Protein AF-A0AAD5LPP5-F1 (afdb_monomer_lite)

Foldseek 3Di:
DADQDPCNVVADPPQADPRRPDHHPDDADFFKKFQQVLCVVVVHDDQQAPLCCLPQSQAQQEEEEDLVQDVQLVVRVVLVCVVPNCVSVVSNVRRNYHYDHDQCVRQVCCVVSSHGMYHSHGHDDPDPRMDDQDDCPGRHCSVVVD

Organism: Pythium insidiosum (NCBI:txid114742)

pLDDT: mean 91.04, std 12.38, range [48.5, 98.81]

Sequence (146 aa):
MAYKPAGANQVYEGFSDPDGTWTSHAVFTFSYFYDEAQLAAKGVPVPKTAEDLADPKYRDLIASAYPHDDDATLYVYAKYIEAYGWDWVRRMAEQKIEFRRGSQTPDEAVTARRKAIGLAGSAPFNVSTVREAVGKNATSDYLARL

Radius of gyration: 17.2 Å; chains: 1; bounding box: 39×31×48 Å

Secondary structure (DSSP, 8-state):
-----TTGGGSPTTSB-TTSS-B-------EEEEEHHHHHHTTPPPPSSTGGGGSGGGTT-EEEE-TTT-HHHHHHHHHHHHHH-HHHHHHHHTT--EEESSTTHHHHHHHTTS-SEEEEEPPPTT-TTEEE--STTTT-TTGGG-

Structure (mmCIF, N/CA/C/O backbone):
data_AF-A0AAD5LPP5-F1
#
_entry.id   AF-A0AAD5LPP5-F1
#
loop_
_atom_site.group_PDB
_atom_site.id
_atom_site.type_symbol
_atom_site.label_atom_id
_atom_site.label_alt_id
_atom_site.label_comp_id
_atom_site.label_asym_id
_atom_site.label_entity_id
_atom_site.label_seq_id
_atom_site.pdbx_PDB_ins_code
_atom_site.Cartn_x
_atom_site.Cartn_y
_atom_site.Cartn_z
_atom_site.occupancy
_atom_site.B_iso_or_equiv
_atom_site.auth_seq_id
_atom_site.auth_comp_id
_atom_site.auth_asym_id
_atom_site.auth_atom_id
_atom_site.pdbx_PDB_model_num
ATOM 1 N N . MET A 1 1 ? 15.315 -5.704 -32.318 1.00 63.34 1 MET A N 1
ATOM 2 C CA . MET A 1 1 ? 16.256 -4.621 -32.681 1.00 63.34 1 MET A CA 1
ATOM 3 C C . MET A 1 1 ? 16.420 -3.741 -31.459 1.00 63.34 1 MET A C 1
ATOM 5 O O . MET A 1 1 ? 15.405 -3.458 -30.837 1.00 63.34 1 MET A O 1
ATOM 9 N N . ALA A 1 2 ? 17.647 -3.347 -31.120 1.00 87.50 2 ALA A N 1
ATOM 10 C CA . ALA A 1 2 ? 17.903 -2.403 -30.035 1.00 87.50 2 ALA A CA 1
ATOM 11 C C . ALA A 1 2 ? 17.636 -0.962 -30.503 1.00 87.50 2 ALA A C 1
ATOM 13 O O . ALA A 1 2 ? 17.986 -0.602 -31.630 1.00 87.50 2 ALA A O 1
ATOM 14 N N . TYR A 1 3 ? 17.001 -0.151 -29.659 1.00 89.38 3 TYR A N 1
ATOM 15 C CA . TYR A 1 3 ? 16.682 1.249 -29.934 1.00 89.38 3 TYR A CA 1
ATOM 16 C C . TYR A 1 3 ? 16.780 2.074 -28.650 1.00 89.38 3 TYR A C 1
ATOM 18 O O . TYR A 1 3 ? 16.120 1.783 -27.657 1.00 89.38 3 TYR A O 1
ATOM 26 N N . LYS A 1 4 ? 17.570 3.151 -28.688 1.00 91.31 4 LYS A N 1
ATOM 27 C CA . LYS A 1 4 ? 17.664 4.116 -27.589 1.00 91.31 4 LYS A CA 1
ATOM 28 C C . LYS A 1 4 ? 16.772 5.320 -27.907 1.00 91.31 4 LYS A C 1
ATOM 30 O O . LYS A 1 4 ? 17.088 6.042 -28.856 1.00 91.31 4 LYS A O 1
ATOM 35 N N . PRO A 1 5 ? 15.670 5.547 -27.165 1.00 90.75 5 PRO A N 1
ATOM 36 C CA . PRO A 1 5 ? 14.826 6.715 -27.383 1.00 90.75 5 PRO A CA 1
ATOM 37 C C . PRO A 1 5 ? 15.570 8.011 -27.050 1.00 90.75 5 PRO A C 1
ATOM 39 O O . PRO A 1 5 ? 16.589 8.019 -26.351 1.00 90.75 5 PRO A O 1
ATOM 42 N N . ALA A 1 6 ? 15.035 9.133 -27.530 1.00 94.00 6 ALA A N 1
ATOM 43 C CA . ALA A 1 6 ? 15.510 10.445 -27.112 1.00 94.00 6 ALA A CA 1
ATOM 44 C C . ALA A 1 6 ? 15.459 10.558 -25.577 1.00 94.00 6 ALA A C 1
ATOM 46 O O . ALA A 1 6 ? 14.449 10.225 -24.961 1.00 94.00 6 ALA A O 1
ATOM 47 N N . GLY A 1 7 ? 16.560 11.002 -24.965 1.00 91.12 7 GLY A N 1
ATOM 48 C CA . GLY A 1 7 ? 16.675 11.104 -23.508 1.00 91.12 7 GLY A CA 1
ATOM 49 C C . GLY A 1 7 ? 17.029 9.801 -22.782 1.00 91.12 7 GLY A C 1
ATOM 50 O O . GLY A 1 7 ? 17.015 9.795 -21.558 1.00 91.12 7 GLY A O 1
ATOM 51 N N . ALA A 1 8 ? 17.399 8.715 -23.477 1.00 90.38 8 ALA A N 1
ATOM 52 C CA . ALA A 1 8 ? 17.801 7.454 -22.833 1.00 90.38 8 ALA A CA 1
ATOM 53 C C . ALA A 1 8 ? 18.930 7.611 -21.791 1.00 90.38 8 ALA A C 1
ATOM 55 O O . ALA A 1 8 ? 18.966 6.887 -20.806 1.00 90.38 8 ALA A O 1
ATOM 56 N N . ASN A 1 9 ? 19.825 8.588 -21.966 1.00 90.81 9 ASN A N 1
ATOM 57 C CA . ASN A 1 9 ? 20.886 8.909 -21.005 1.00 90.81 9 ASN A CA 1
ATOM 58 C C . ASN A 1 9 ? 20.398 9.635 -19.735 1.00 90.81 9 ASN A C 1
ATOM 60 O O . ASN A 1 9 ? 21.207 9.914 -18.856 1.00 90.81 9 ASN A O 1
ATOM 64 N N . GLN A 1 10 ? 19.114 9.990 -19.661 1.00 93.81 10 GLN A N 1
ATOM 65 C CA . GLN A 1 10 ? 18.476 10.618 -18.499 1.00 93.81 10 GLN A CA 1
ATOM 66 C C . GLN A 1 10 ? 17.700 9.603 -17.648 1.00 93.81 10 GLN A C 1
ATOM 68 O O . GLN A 1 10 ? 17.259 9.937 -16.550 1.00 93.81 10 GLN A O 1
ATOM 73 N N . VAL A 1 11 ? 17.514 8.375 -18.144 1.00 93.69 11 VAL A N 1
ATOM 74 C CA . VAL A 1 11 ? 16.909 7.283 -17.377 1.00 93.69 11 VAL A CA 1
ATOM 75 C C . VAL A 1 11 ? 17.884 6.863 -16.276 1.00 93.69 11 VAL A C 1
ATOM 77 O O . VAL A 1 11 ? 19.088 6.770 -16.510 1.00 93.69 11 VAL A O 1
ATOM 80 N N . TYR A 1 12 ? 17.364 6.624 -15.071 1.00 94.56 12 TYR A N 1
ATOM 81 C CA . TYR A 1 12 ? 18.169 6.195 -13.928 1.00 94.56 12 TYR A CA 1
ATOM 82 C C . TYR A 1 12 ? 18.959 4.914 -14.246 1.00 94.56 12 TYR A C 1
ATOM 84 O O . TYR A 1 12 ? 18.463 4.015 -14.934 1.00 94.56 12 TYR A O 1
ATOM 92 N N . GLU A 1 13 ? 20.187 4.826 -13.734 1.00 92.38 13 GLU A N 1
ATOM 93 C CA . GLU A 1 13 ? 21.042 3.657 -13.932 1.00 92.38 13 GLU A CA 1
ATOM 94 C C . GLU A 1 13 ? 20.357 2.387 -13.398 1.00 92.38 13 GLU A C 1
ATOM 96 O O . GLU A 1 13 ? 19.883 2.346 -12.267 1.00 92.38 13 GLU A O 1
ATOM 101 N N . GLY A 1 14 ? 20.263 1.348 -14.231 1.00 93.00 14 GLY A N 1
ATOM 102 C CA . GLY A 1 14 ? 19.538 0.112 -13.911 1.00 93.00 14 GLY A CA 1
ATOM 103 C C . GLY A 1 14 ? 18.058 0.096 -14.316 1.00 93.00 14 GLY A C 1
ATOM 104 O O . GLY A 1 14 ? 17.434 -0.958 -14.246 1.00 93.00 14 GLY A O 1
ATOM 105 N N . PHE A 1 15 ? 17.490 1.212 -14.793 1.00 95.44 15 PHE A N 1
ATOM 106 C CA . PHE A 1 15 ? 16.126 1.276 -15.357 1.00 95.44 15 PHE A CA 1
ATOM 107 C C . PHE A 1 15 ? 16.104 1.263 -16.893 1.00 95.44 15 PHE A C 1
ATOM 109 O O . PHE A 1 15 ? 15.093 1.571 -17.520 1.00 95.44 15 PHE A O 1
ATOM 116 N N . SER A 1 16 ? 17.217 0.916 -17.527 1.00 94.06 16 SER A N 1
ATOM 117 C CA . SER A 1 16 ? 17.282 0.652 -18.962 1.00 94.06 16 SER A CA 1
ATOM 118 C C . SER A 1 16 ? 18.382 -0.358 -19.255 1.00 94.06 16 SER A C 1
ATOM 120 O O . SER A 1 16 ? 19.327 -0.491 -18.475 1.00 94.06 16 SER A O 1
ATOM 122 N N . ASP A 1 17 ? 18.259 -1.064 -20.376 1.00 92.56 17 ASP A N 1
ATOM 123 C CA . ASP A 1 17 ? 19.324 -1.930 -20.868 1.00 92.56 17 ASP A CA 1
ATOM 124 C C . ASP A 1 17 ? 20.479 -1.076 -21.413 1.00 92.56 17 ASP A C 1
ATOM 126 O O . ASP A 1 17 ? 20.234 -0.206 -22.264 1.00 92.56 17 ASP A O 1
ATOM 130 N N . PRO A 1 18 ? 21.742 -1.315 -21.008 1.00 89.00 18 PRO A N 1
ATOM 131 C CA . PRO A 1 18 ? 22.890 -0.637 -21.601 1.00 89.00 18 PRO A CA 1
ATOM 132 C C . PRO A 1 18 ? 22.940 -0.723 -23.133 1.00 89.00 18 PRO A C 1
ATOM 134 O O . PRO A 1 18 ? 23.427 0.213 -23.784 1.00 89.00 18 PRO A O 1
ATOM 137 N N . ASP A 1 19 ? 22.425 -1.803 -23.728 1.00 91.94 19 ASP A N 1
ATOM 138 C CA . ASP A 1 19 ? 22.416 -1.993 -25.180 1.00 91.94 19 ASP A CA 1
ATOM 139 C C . ASP A 1 19 ? 21.202 -1.361 -25.895 1.00 91.94 19 ASP A C 1
ATOM 141 O O . ASP A 1 19 ? 21.243 -1.163 -27.111 1.00 91.94 19 ASP A O 1
ATOM 145 N N . GLY A 1 20 ? 20.178 -0.921 -25.154 1.00 91.62 20 GLY A N 1
ATOM 146 C CA . GLY A 1 20 ? 18.944 -0.345 -25.696 1.00 91.62 20 GLY A CA 1
ATOM 147 C C . GLY A 1 20 ? 17.881 -1.369 -26.111 1.00 91.62 20 GLY A C 1
ATOM 148 O O . GLY A 1 20 ? 17.019 -1.044 -26.927 1.00 91.62 20 GLY A O 1
ATOM 149 N N . THR A 1 21 ? 17.925 -2.600 -25.600 1.00 94.50 21 THR A N 1
ATOM 150 C CA . THR A 1 21 ? 16.886 -3.618 -25.834 1.00 94.50 21 THR A CA 1
ATOM 151 C C . THR A 1 21 ? 15.580 -3.297 -25.103 1.00 94.50 21 THR A C 1
ATOM 153 O O . THR A 1 21 ? 14.500 -3.562 -25.635 1.00 94.50 21 THR A O 1
ATOM 156 N N . TRP A 1 22 ? 15.652 -2.677 -23.922 1.00 93.50 22 TRP A N 1
ATOM 157 C CA . TRP A 1 22 ? 14.490 -2.195 -23.174 1.00 93.50 22 TRP A CA 1
ATOM 158 C C . TRP A 1 22 ? 14.808 -0.915 -22.392 1.00 93.50 22 TRP A C 1
ATOM 160 O O . TRP A 1 22 ? 15.961 -0.594 -22.103 1.00 93.50 22 TRP A O 1
ATOM 170 N N . THR A 1 23 ? 13.761 -0.174 -22.038 1.00 94.12 23 THR A N 1
ATOM 171 C CA . THR A 1 23 ? 13.823 0.967 -21.120 1.00 94.12 23 THR A CA 1
ATOM 172 C C . THR A 1 23 ? 12.566 0.980 -20.265 1.00 94.12 23 THR A C 1
ATOM 174 O O . THR A 1 23 ? 11.478 0.677 -20.758 1.00 94.12 23 THR A O 1
ATOM 177 N N . SER A 1 24 ? 12.693 1.351 -18.996 1.00 93.94 24 SER A N 1
ATOM 178 C CA . SER A 1 24 ? 11.540 1.637 -18.149 1.00 93.94 24 SER A CA 1
ATOM 179 C C . SER A 1 24 ? 10.822 2.881 -18.661 1.00 93.94 24 SER A C 1
ATOM 181 O O . SER A 1 24 ? 11.460 3.852 -19.071 1.00 93.94 24 SER A O 1
ATOM 183 N N . HIS A 1 25 ? 9.490 2.859 -18.620 1.00 90.81 25 HIS A N 1
ATOM 184 C CA . HIS A 1 25 ? 8.672 4.018 -18.985 1.00 90.81 25 HIS A CA 1
ATOM 185 C C . HIS A 1 25 ? 8.197 4.812 -17.758 1.00 90.81 25 HIS A C 1
ATOM 187 O O . HIS A 1 25 ? 7.910 6.001 -17.867 1.00 90.81 25 HIS A O 1
ATOM 193 N N . ALA A 1 26 ? 8.056 4.151 -16.607 1.00 92.00 26 ALA A N 1
ATOM 194 C CA . ALA A 1 26 ? 7.607 4.741 -15.353 1.00 92.00 26 ALA A CA 1
ATOM 195 C C . ALA A 1 26 ? 8.041 3.867 -14.174 1.00 92.00 26 ALA A C 1
ATOM 197 O O . ALA A 1 26 ? 8.409 2.703 -14.343 1.00 92.00 26 ALA A O 1
ATOM 198 N N . VAL A 1 27 ? 7.955 4.445 -12.979 1.00 90.25 27 VAL A N 1
ATOM 199 C CA . VAL A 1 27 ? 8.084 3.736 -11.708 1.00 90.25 27 VAL A CA 1
ATOM 200 C C . VAL A 1 27 ? 6.710 3.714 -11.057 1.00 90.25 27 VAL A C 1
ATOM 202 O O . VAL A 1 27 ? 6.061 4.753 -10.956 1.00 90.25 27 VAL A O 1
ATOM 205 N N . PHE A 1 28 ? 6.293 2.537 -10.605 1.00 87.81 28 PHE A N 1
ATOM 206 C CA . PHE A 1 28 ? 5.086 2.351 -9.811 1.00 87.81 28 PHE A CA 1
ATOM 207 C C . PHE A 1 28 ? 5.471 1.889 -8.409 1.00 87.81 28 PHE A C 1
ATOM 209 O O . PHE A 1 28 ? 6.421 1.122 -8.241 1.00 87.81 28 PHE A O 1
ATOM 216 N N . THR A 1 29 ? 4.731 2.352 -7.407 1.00 86.94 29 THR A N 1
ATOM 217 C CA . THR A 1 29 ? 4.909 1.967 -6.007 1.00 86.94 29 THR A CA 1
ATOM 218 C C . THR A 1 29 ? 3.636 1.322 -5.500 1.00 86.94 29 THR A C 1
ATOM 220 O O . THR A 1 29 ? 2.556 1.862 -5.713 1.00 86.94 29 THR A O 1
ATOM 223 N N . PHE A 1 30 ? 3.770 0.179 -4.825 1.00 91.19 30 PHE A N 1
ATOM 224 C CA . PHE A 1 30 ? 2.700 -0.421 -4.035 1.00 91.19 30 PHE A CA 1
ATOM 225 C C . PHE A 1 30 ? 3.120 -0.458 -2.569 1.00 91.19 30 PHE A C 1
ATOM 227 O O . PHE A 1 30 ? 4.239 -0.840 -2.226 1.00 91.19 30 PHE A O 1
ATOM 234 N N . SER A 1 31 ? 2.184 -0.069 -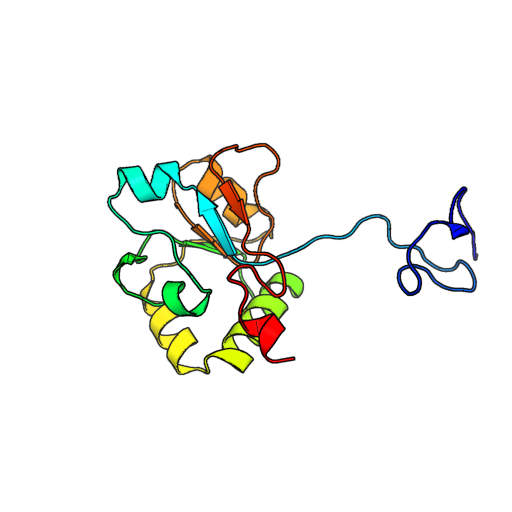1.716 1.00 91.19 31 SER A N 1
ATOM 235 C CA . SER A 1 31 ? 2.268 -0.104 -0.260 1.00 91.19 31 SER A CA 1
ATOM 236 C C . SER A 1 31 ? 0.838 -0.213 0.280 1.00 91.19 31 SER A C 1
ATOM 238 O O . SER A 1 31 ? -0.065 -0.674 -0.425 1.00 91.19 31 SER A O 1
ATOM 240 N N . TYR A 1 32 ? 0.598 0.231 1.508 1.00 94.31 32 TYR A N 1
ATOM 241 C CA . TYR A 1 32 ? -0.726 0.657 1.929 1.00 94.31 32 TYR A CA 1
ATOM 242 C C . TYR A 1 32 ? -0.884 2.178 1.809 1.00 94.31 32 TYR A C 1
ATOM 244 O O . TYR A 1 32 ? 0.074 2.952 1.883 1.00 94.31 32 TYR A O 1
ATOM 252 N N . PHE A 1 33 ? -2.127 2.605 1.649 1.00 95.56 33 PHE A N 1
ATOM 253 C CA . PHE A 1 33 ? -2.543 3.999 1.671 1.00 95.56 33 PHE A CA 1
ATOM 254 C C . PHE A 1 33 ? -3.878 4.125 2.394 1.00 95.56 33 PHE A C 1
ATOM 256 O O . PHE A 1 33 ? -4.614 3.151 2.553 1.00 95.56 33 PHE A O 1
ATOM 263 N N . TYR A 1 34 ? -4.202 5.327 2.845 1.00 96.69 34 TYR A N 1
ATOM 264 C CA . TYR A 1 34 ? -5.433 5.588 3.582 1.00 96.69 34 TYR A CA 1
ATOM 265 C C . TYR A 1 34 ? -5.962 6.990 3.304 1.00 96.69 34 TYR A C 1
ATOM 267 O O . TYR A 1 34 ? -5.195 7.899 2.992 1.00 96.69 34 TYR A O 1
ATOM 275 N N . ASP A 1 35 ? -7.274 7.166 3.450 1.00 97.69 35 ASP A N 1
ATOM 276 C CA . ASP A 1 35 ? -7.928 8.475 3.422 1.00 97.69 35 ASP A CA 1
ATOM 277 C C . ASP A 1 35 ? -8.116 9.002 4.854 1.00 97.69 35 ASP A C 1
ATOM 279 O O . ASP A 1 35 ? -8.919 8.478 5.634 1.00 97.69 35 ASP A O 1
ATOM 283 N N . GLU A 1 36 ? -7.375 10.057 5.202 1.00 96.56 36 GLU A N 1
ATOM 284 C CA . GLU A 1 36 ? -7.390 10.683 6.530 1.00 96.56 36 GLU A CA 1
ATOM 285 C C . GLU A 1 36 ? -8.786 11.160 6.937 1.00 96.56 36 GLU A C 1
ATOM 287 O O . GLU A 1 36 ? -9.188 10.998 8.091 1.00 96.56 36 GLU A O 1
ATOM 292 N N . ALA A 1 37 ? -9.556 11.712 5.996 1.00 97.25 37 ALA A N 1
ATOM 293 C CA . ALA A 1 37 ? -10.887 12.228 6.284 1.00 97.25 37 ALA A CA 1
ATOM 294 C C . ALA A 1 37 ? -11.881 11.092 6.548 1.00 97.25 37 ALA A C 1
ATOM 296 O O . ALA A 1 37 ? -12.735 11.210 7.429 1.00 97.25 37 ALA A O 1
ATOM 297 N N . GLN A 1 38 ? -11.759 9.973 5.826 1.00 97.81 38 GLN A N 1
ATOM 298 C CA . GLN A 1 38 ? -12.607 8.801 6.058 1.00 97.81 38 GLN A CA 1
ATOM 299 C C . GLN A 1 38 ? -12.307 8.127 7.397 1.00 97.81 38 GLN A C 1
ATOM 301 O O . GLN A 1 38 ? -13.242 7.737 8.099 1.00 97.81 38 GLN A O 1
ATOM 306 N N . LEU A 1 39 ? -11.029 8.011 7.771 1.00 98.00 39 LEU A N 1
ATOM 307 C CA . LEU A 1 39 ? -10.637 7.479 9.078 1.00 98.00 39 LEU A CA 1
ATOM 308 C C . LEU A 1 39 ? -11.110 8.391 10.219 1.00 98.00 39 LEU A C 1
ATOM 310 O O . LEU A 1 39 ? -11.748 7.910 11.159 1.00 98.00 39 LEU A O 1
ATOM 314 N N . ALA A 1 40 ? -10.909 9.707 10.092 1.00 97.75 40 ALA A N 1
ATOM 315 C CA . ALA A 1 40 ? -11.374 10.687 11.073 1.00 97.75 40 ALA A CA 1
ATOM 316 C C . ALA A 1 40 ? -12.901 10.653 11.252 1.00 97.75 40 ALA A C 1
ATOM 318 O O . ALA A 1 40 ? -13.386 10.620 12.383 1.00 97.75 40 ALA A O 1
ATOM 319 N N . ALA A 1 41 ? -13.668 10.577 10.158 1.00 97.56 41 ALA A N 1
ATOM 320 C CA . ALA A 1 41 ? -15.130 10.476 10.206 1.00 97.56 41 ALA A CA 1
ATOM 321 C C . ALA A 1 41 ? -15.632 9.199 10.906 1.00 97.56 41 ALA A C 1
ATOM 323 O O . ALA A 1 41 ? -16.747 9.177 11.424 1.00 97.56 41 ALA A O 1
ATOM 324 N N . LYS A 1 42 ? -14.817 8.137 10.933 1.00 96.62 42 LYS A N 1
ATOM 325 C CA . LYS A 1 42 ? -15.103 6.873 11.630 1.00 96.62 42 LYS A CA 1
ATOM 326 C C . LYS A 1 42 ? -14.548 6.835 13.060 1.00 96.62 42 LYS A C 1
ATOM 328 O O . LYS A 1 42 ? -14.769 5.847 13.753 1.00 96.62 42 LYS A O 1
ATOM 333 N N . GLY A 1 43 ? -13.828 7.870 13.503 1.00 97.31 43 GLY A N 1
ATOM 334 C CA . GLY A 1 43 ? -13.154 7.892 14.806 1.00 97.31 43 GLY A CA 1
ATOM 335 C C . GLY A 1 43 ? -12.002 6.886 14.919 1.00 97.31 43 GLY A C 1
ATOM 336 O O . GLY A 1 43 ? -11.660 6.468 16.023 1.00 97.31 43 GLY A O 1
ATOM 337 N N . VAL A 1 44 ? -11.424 6.471 13.788 1.00 97.69 44 VAL A N 1
ATOM 338 C CA . VAL A 1 44 ? -10.342 5.481 13.725 1.00 97.69 44 VAL A CA 1
ATOM 339 C C . VAL A 1 44 ? -9.010 6.216 13.550 1.00 97.69 44 VAL A C 1
ATOM 341 O O . VAL A 1 44 ? -8.914 7.088 12.685 1.00 97.69 44 VAL A O 1
ATOM 344 N N . PRO A 1 45 ? -7.975 5.916 14.356 1.00 96.38 45 PRO A N 1
ATOM 345 C CA . PRO A 1 45 ? -6.675 6.559 14.209 1.00 96.38 45 PRO A CA 1
ATOM 346 C C . PRO A 1 45 ? -5.991 6.132 12.907 1.00 96.38 45 PRO A C 1
ATOM 348 O O . PRO A 1 45 ? -6.248 5.058 12.373 1.00 96.38 45 PRO A O 1
ATOM 351 N N . VAL A 1 46 ? -5.079 6.967 12.422 1.00 94.56 46 VAL A N 1
ATOM 352 C CA . VAL A 1 46 ? -4.230 6.632 11.275 1.00 94.56 46 VAL A CA 1
ATOM 353 C C . VAL A 1 46 ? -3.271 5.483 11.640 1.00 94.56 46 VAL A C 1
ATOM 355 O O . VAL A 1 46 ? -2.627 5.565 12.694 1.00 94.56 46 VAL A O 1
ATOM 358 N N . PRO A 1 47 ? -3.138 4.437 10.796 1.00 93.25 47 PRO A N 1
ATOM 359 C CA . PRO A 1 47 ? -2.149 3.379 10.999 1.00 93.25 47 PRO A CA 1
ATOM 360 C C . PRO A 1 47 ? -0.723 3.919 10.854 1.00 93.25 47 PRO A C 1
ATOM 362 O O . PRO A 1 47 ? -0.393 4.582 9.868 1.00 93.25 47 PRO A O 1
ATOM 365 N N . LYS A 1 48 ? 0.132 3.621 11.836 1.00 89.50 48 LYS A N 1
ATOM 366 C CA . LYS A 1 48 ? 1.528 4.080 11.877 1.00 89.50 48 LYS A CA 1
ATOM 367 C C . LYS A 1 48 ? 2.477 3.140 11.149 1.00 89.50 48 LYS A C 1
ATOM 369 O O . LYS A 1 48 ? 3.575 3.558 10.803 1.00 89.50 48 LYS A O 1
ATOM 374 N N . THR A 1 49 ? 2.092 1.884 10.973 1.00 90.06 49 THR A N 1
ATOM 375 C CA . THR A 1 49 ? 2.862 0.865 10.254 1.00 90.06 49 THR A CA 1
ATOM 376 C C . THR A 1 49 ? 1.920 -0.067 9.504 1.00 90.06 49 THR A C 1
ATOM 378 O O . THR A 1 49 ? 0.715 -0.097 9.769 1.00 90.06 49 THR A O 1
ATOM 381 N N . ALA A 1 50 ? 2.461 -0.882 8.599 1.00 91.81 50 ALA A N 1
ATOM 382 C CA . ALA A 1 50 ? 1.675 -1.955 7.993 1.00 91.81 50 ALA A CA 1
ATOM 383 C C . ALA A 1 50 ? 1.320 -3.065 9.009 1.00 91.81 50 ALA A C 1
ATOM 385 O O . ALA A 1 50 ? 0.306 -3.750 8.852 1.00 91.81 50 ALA A O 1
ATOM 386 N N . GLU A 1 51 ? 2.100 -3.219 10.086 1.00 93.12 51 GLU A N 1
ATOM 387 C CA . GLU A 1 51 ? 1.782 -4.141 11.184 1.00 93.12 51 GLU A CA 1
ATOM 388 C C . GLU A 1 51 ? 0.461 -3.772 11.882 1.00 93.12 51 GLU A C 1
ATOM 390 O O . GLU A 1 51 ? -0.338 -4.662 12.202 1.00 93.12 51 GLU A O 1
ATOM 395 N N . ASP A 1 52 ? 0.199 -2.469 12.054 1.00 94.69 52 ASP A N 1
ATOM 396 C CA . ASP A 1 52 ? -1.022 -1.951 12.682 1.00 94.69 52 ASP A CA 1
ATOM 397 C C . ASP A 1 52 ? -2.290 -2.386 11.940 1.00 94.69 52 ASP A C 1
ATOM 399 O O . ASP A 1 52 ? -3.329 -2.540 12.576 1.00 94.69 52 ASP A O 1
ATOM 403 N N . LEU A 1 53 ? -2.230 -2.616 10.622 1.00 96.75 53 LEU A N 1
ATOM 404 C CA . LEU A 1 53 ? -3.397 -2.989 9.804 1.00 96.75 53 LEU A CA 1
ATOM 405 C C . LEU A 1 53 ? -4.083 -4.278 10.279 1.00 96.75 53 LEU A C 1
ATOM 407 O O . LEU A 1 53 ? -5.257 -4.500 9.990 1.00 96.75 53 LEU A O 1
ATOM 411 N N . ALA A 1 54 ? -3.365 -5.110 11.030 1.00 97.44 54 ALA A N 1
ATOM 412 C CA . ALA A 1 54 ? -3.876 -6.335 11.623 1.00 97.44 54 ALA A CA 1
ATOM 413 C C . ALA A 1 54 ? -4.561 -6.122 12.994 1.00 97.44 54 ALA A C 1
ATOM 415 O O . ALA A 1 54 ? -4.964 -7.094 13.638 1.00 97.44 54 ALA A O 1
ATOM 416 N N . ASP A 1 55 ? -4.672 -4.883 13.482 1.00 98.06 55 ASP A N 1
ATOM 417 C CA . ASP A 1 55 ? -5.442 -4.531 14.679 1.00 98.06 55 ASP A CA 1
ATOM 418 C C . ASP A 1 55 ? -6.958 -4.541 14.370 1.00 98.06 55 ASP A C 1
ATOM 420 O O . ASP A 1 55 ? -7.384 -3.955 13.371 1.00 98.06 55 ASP A O 1
ATOM 424 N N . PRO A 1 56 ? -7.806 -5.163 15.218 1.00 98.25 56 PRO A N 1
ATOM 425 C CA . PRO A 1 56 ? -9.256 -5.222 15.020 1.00 98.25 56 PRO A CA 1
ATOM 426 C C . PRO A 1 56 ? -9.957 -3.879 14.776 1.00 98.25 56 PRO A C 1
ATOM 428 O O . PRO A 1 56 ? -11.044 -3.878 14.195 1.00 98.25 56 PRO A O 1
ATOM 431 N N . LYS A 1 57 ? -9.373 -2.740 15.182 1.00 98.06 57 LYS A N 1
ATOM 432 C CA . LYS A 1 57 ? -9.954 -1.410 14.913 1.00 98.06 57 LYS A CA 1
ATOM 433 C C . LYS A 1 57 ? -10.067 -1.088 13.414 1.00 98.06 57 LYS A C 1
ATOM 435 O O . LYS A 1 57 ? -10.865 -0.228 13.050 1.00 98.06 57 LYS A O 1
ATOM 440 N N . TYR A 1 58 ? -9.292 -1.765 12.561 1.00 98.50 58 TYR A N 1
ATOM 441 C CA . TYR A 1 58 ? -9.307 -1.586 11.104 1.00 98.50 58 TYR A CA 1
ATOM 442 C C . TYR A 1 58 ? -10.181 -2.605 10.364 1.00 98.50 58 TYR A C 1
ATOM 444 O O . TYR A 1 58 ? -10.264 -2.577 9.130 1.00 98.50 58 TYR A O 1
ATOM 452 N N . ARG A 1 59 ? -10.875 -3.483 11.097 1.00 98.38 59 ARG A N 1
ATOM 453 C CA . ARG A 1 59 ? -11.746 -4.503 10.513 1.00 98.38 59 ARG A CA 1
ATOM 454 C C . ARG A 1 59 ? -12.797 -3.854 9.617 1.00 98.38 59 ARG A C 1
ATOM 456 O O . ARG A 1 59 ? -13.433 -2.876 9.993 1.00 98.38 59 ARG A O 1
ATOM 463 N N . ASP A 1 60 ? -13.007 -4.453 8.449 1.00 98.50 60 ASP A N 1
ATOM 464 C CA . ASP A 1 60 ? -13.935 -4.014 7.405 1.00 98.50 60 ASP A CA 1
ATOM 465 C C . ASP A 1 60 ? -13.562 -2.678 6.724 1.00 98.50 60 ASP A C 1
ATOM 467 O O . ASP A 1 60 ? -14.327 -2.179 5.900 1.00 98.50 60 ASP A O 1
ATOM 471 N N . LEU A 1 61 ? -12.372 -2.117 6.985 1.00 98.69 61 LEU A N 1
ATOM 472 C CA . LEU A 1 61 ? -11.916 -0.851 6.385 1.00 98.69 61 LEU A CA 1
ATOM 473 C C . LEU A 1 61 ? -10.911 -1.010 5.241 1.00 98.69 61 LEU A C 1
ATOM 475 O O . LEU A 1 61 ? -10.577 -0.007 4.613 1.00 98.69 61 LEU A O 1
ATOM 479 N N . ILE A 1 62 ? -10.444 -2.230 4.969 1.00 98.81 62 ILE A N 1
ATOM 480 C CA . ILE A 1 62 ? -9.330 -2.504 4.053 1.00 98.81 62 ILE A CA 1
ATOM 481 C C . ILE A 1 62 ? -9.839 -3.090 2.725 1.00 98.81 62 ILE A C 1
ATOM 483 O O . ILE A 1 62 ? -10.667 -4.007 2.719 1.00 98.81 62 ILE A O 1
ATOM 487 N N . ALA A 1 63 ? -9.313 -2.582 1.610 1.00 98.75 63 ALA A N 1
ATOM 488 C CA . ALA A 1 63 ? -9.388 -3.188 0.281 1.00 98.75 63 ALA A CA 1
ATOM 489 C C . ALA A 1 63 ? -7.995 -3.593 -0.211 1.00 98.75 63 ALA A C 1
ATOM 491 O O . ALA A 1 63 ? -7.013 -2.904 0.062 1.00 98.75 63 ALA A O 1
ATOM 492 N N . SER A 1 64 ? -7.910 -4.679 -0.975 1.00 98.56 64 SER A N 1
ATOM 493 C CA . SER A 1 64 ? -6.665 -5.121 -1.605 1.00 98.56 64 SER A CA 1
ATOM 494 C C . SER A 1 64 ? -6.942 -5.829 -2.933 1.00 98.56 64 SER A C 1
ATOM 496 O O . SER A 1 64 ? -8.022 -6.390 -3.130 1.00 98.56 64 SER A O 1
ATOM 498 N N . ALA A 1 65 ? -5.972 -5.824 -3.845 1.00 98.00 65 ALA A N 1
ATOM 499 C CA . ALA A 1 65 ? -6.001 -6.754 -4.965 1.00 98.00 65 ALA A CA 1
ATOM 500 C C . ALA A 1 65 ? -5.714 -8.181 -4.464 1.00 98.00 65 ALA A C 1
ATOM 502 O O . ALA A 1 65 ? -5.107 -8.368 -3.406 1.00 98.00 65 ALA A O 1
ATOM 503 N N . TYR A 1 66 ? -6.152 -9.208 -5.192 1.00 98.00 66 TYR A N 1
ATOM 504 C CA . TYR A 1 66 ? -5.802 -10.587 -4.841 1.00 98.00 66 TYR A CA 1
ATOM 505 C C . TYR A 1 66 ? -4.292 -10.836 -5.024 1.00 98.00 66 TYR A C 1
ATOM 507 O O . TYR A 1 66 ? -3.814 -10.778 -6.155 1.00 98.00 66 TYR A O 1
ATOM 515 N N . PRO A 1 67 ? -3.539 -11.215 -3.970 1.00 97.12 67 PRO A N 1
ATOM 516 C CA . PRO A 1 67 ? -2.099 -11.457 -4.088 1.00 97.12 67 PRO A CA 1
ATOM 517 C C . PRO A 1 67 ? -1.747 -12.704 -4.906 1.00 97.12 67 PRO A C 1
ATOM 519 O O . PRO A 1 67 ? -0.589 -12.916 -5.209 1.00 97.12 67 PRO A O 1
ATOM 522 N N . HIS A 1 68 ? -2.707 -13.558 -5.258 1.00 97.19 68 HIS A N 1
ATOM 523 C CA . HIS A 1 68 ? -2.462 -14.707 -6.139 1.00 97.19 68 HIS A CA 1
ATOM 524 C C . HIS A 1 68 ? -2.759 -14.411 -7.621 1.00 97.19 68 HIS A C 1
ATOM 526 O O . HIS A 1 68 ? -2.648 -15.314 -8.443 1.00 97.19 68 HIS A O 1
ATOM 532 N N . ASP A 1 69 ? -3.194 -13.190 -7.950 1.00 98.06 69 ASP A N 1
ATOM 533 C CA . ASP A 1 69 ? -3.566 -12.765 -9.311 1.00 98.06 69 ASP A CA 1
ATOM 534 C C . ASP A 1 69 ? -2.652 -11.636 -9.840 1.00 98.06 69 ASP A C 1
ATOM 536 O O . ASP A 1 69 ? -2.700 -11.330 -11.027 1.00 98.06 69 ASP A O 1
ATOM 540 N N . ASP A 1 70 ? -1.811 -11.034 -8.982 1.00 97.81 70 ASP A N 1
ATOM 541 C CA . ASP A 1 70 ? -0.848 -9.970 -9.313 1.00 97.81 70 ASP A CA 1
ATOM 542 C C . ASP A 1 70 ? 0.445 -10.138 -8.483 1.00 97.81 70 ASP A C 1
ATOM 544 O O . ASP A 1 70 ? 0.419 -10.067 -7.250 1.00 97.81 70 ASP A O 1
ATOM 548 N N . ASP A 1 71 ? 1.585 -10.355 -9.150 1.00 97.69 71 ASP A N 1
ATOM 549 C CA . ASP A 1 71 ? 2.875 -10.609 -8.489 1.00 97.69 71 ASP A CA 1
ATOM 550 C C . ASP A 1 71 ? 3.452 -9.375 -7.773 1.00 97.69 71 ASP A C 1
ATOM 552 O O . ASP A 1 71 ? 4.184 -9.521 -6.792 1.00 97.69 71 ASP A O 1
ATOM 556 N N . ALA A 1 72 ? 3.119 -8.152 -8.200 1.00 95.19 72 ALA A N 1
ATOM 557 C CA . ALA A 1 72 ? 3.539 -6.946 -7.488 1.00 95.19 72 ALA A CA 1
ATOM 558 C C . ALA A 1 72 ? 2.749 -6.795 -6.180 1.00 95.19 72 ALA A C 1
ATOM 560 O O . ALA A 1 72 ? 3.324 -6.467 -5.138 1.00 95.19 72 ALA A O 1
ATOM 561 N N . THR A 1 73 ? 1.452 -7.119 -6.197 1.00 96.88 73 THR A N 1
ATOM 562 C CA . THR A 1 73 ? 0.651 -7.266 -4.973 1.00 96.88 73 THR A CA 1
ATOM 563 C C . T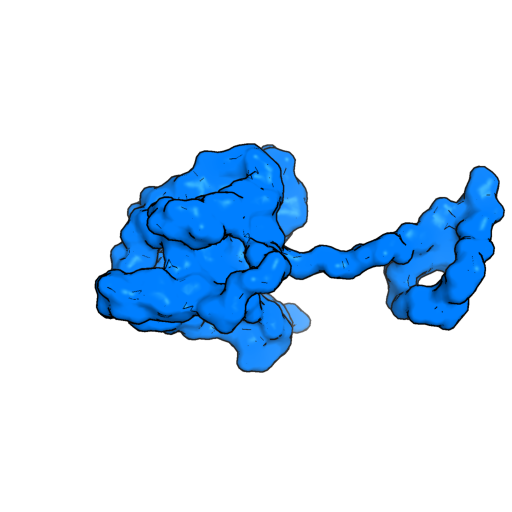HR A 1 73 ? 1.218 -8.376 -4.084 1.00 96.88 73 THR A C 1
ATOM 565 O O . THR A 1 73 ? 1.437 -8.146 -2.891 1.00 96.88 73 THR A O 1
ATOM 568 N N . LEU A 1 74 ? 1.508 -9.559 -4.642 1.00 97.62 74 LEU A N 1
ATOM 569 C CA . LEU A 1 74 ? 2.100 -10.682 -3.905 1.00 97.62 74 LEU A CA 1
ATOM 570 C C . LEU A 1 74 ? 3.399 -10.285 -3.208 1.00 97.62 74 LEU A C 1
ATOM 572 O O . LEU A 1 74 ? 3.603 -10.618 -2.041 1.00 97.62 74 LEU A O 1
ATOM 576 N N . TYR A 1 75 ? 4.261 -9.552 -3.912 1.00 95.19 75 TYR A N 1
ATOM 577 C CA . TYR A 1 75 ? 5.548 -9.109 -3.402 1.00 95.19 75 TYR A CA 1
ATOM 578 C C . TYR A 1 75 ? 5.404 -8.221 -2.159 1.00 95.19 75 TYR A C 1
ATOM 580 O O . TYR A 1 75 ? 6.129 -8.415 -1.183 1.00 95.19 75 TYR A O 1
ATOM 588 N N . VAL A 1 76 ? 4.425 -7.309 -2.137 1.00 93.62 76 VAL A N 1
ATOM 589 C CA . VAL A 1 76 ? 4.131 -6.485 -0.951 1.00 93.62 76 VAL A CA 1
ATOM 590 C C . VAL A 1 76 ? 3.723 -7.355 0.241 1.00 93.62 76 VAL A C 1
ATOM 592 O O . VAL A 1 76 ? 4.279 -7.204 1.329 1.00 93.62 76 VAL A O 1
ATOM 595 N N . TYR A 1 77 ? 2.813 -8.317 0.046 1.00 95.81 77 TYR A N 1
ATOM 596 C CA . TYR A 1 77 ? 2.445 -9.257 1.112 1.00 95.81 77 TYR A CA 1
ATOM 597 C C . TYR A 1 77 ? 3.640 -10.090 1.575 1.00 95.81 77 TYR A C 1
ATOM 599 O O . TYR A 1 77 ? 3.832 -10.244 2.777 1.00 95.81 77 TYR A O 1
ATOM 607 N N . ALA A 1 78 ? 4.468 -10.591 0.656 1.00 95.50 78 ALA A N 1
ATOM 608 C CA . ALA A 1 78 ? 5.663 -11.356 0.994 1.00 95.50 78 ALA A CA 1
ATOM 609 C C . ALA A 1 78 ? 6.620 -10.544 1.880 1.00 95.50 78 ALA A C 1
ATOM 611 O O . ALA A 1 78 ? 7.140 -11.076 2.859 1.00 95.50 78 ALA A O 1
ATOM 612 N N . LYS A 1 79 ? 6.786 -9.245 1.605 1.00 92.38 79 LYS A N 1
ATOM 613 C CA . LYS A 1 79 ? 7.602 -8.348 2.432 1.00 92.38 79 LYS A CA 1
ATOM 614 C C . LYS A 1 79 ? 7.011 -8.067 3.810 1.00 92.38 79 LYS A C 1
ATOM 616 O O . LYS A 1 79 ? 7.752 -8.064 4.791 1.00 92.38 79 LYS A O 1
ATOM 621 N N . TYR A 1 80 ? 5.696 -7.911 3.924 1.00 92.50 80 TYR A N 1
ATOM 622 C CA . TYR A 1 80 ? 5.053 -7.821 5.238 1.00 92.50 80 TYR A CA 1
ATOM 623 C C . TYR A 1 80 ? 5.129 -9.143 6.016 1.00 92.50 80 TYR A C 1
ATOM 625 O O . TYR A 1 80 ? 5.347 -9.129 7.224 1.00 92.50 80 TYR A O 1
ATOM 633 N N . ILE A 1 81 ? 5.030 -10.292 5.342 1.00 94.94 81 ILE A N 1
ATOM 634 C CA . ILE A 1 81 ? 5.200 -11.615 5.962 1.00 94.94 81 ILE A CA 1
ATOM 635 C C . ILE A 1 81 ? 6.633 -11.809 6.458 1.00 94.94 81 ILE A C 1
ATOM 637 O O . ILE A 1 81 ? 6.829 -12.300 7.565 1.00 94.94 81 ILE A O 1
ATOM 641 N N . GLU A 1 82 ? 7.630 -11.407 5.671 1.00 93.38 82 GLU A N 1
ATOM 642 C CA . GLU A 1 82 ? 9.040 -11.426 6.073 1.00 93.38 82 GLU A CA 1
ATOM 643 C C . GLU A 1 82 ? 9.273 -10.567 7.330 1.00 93.38 82 GLU A C 1
ATOM 645 O O . GLU A 1 82 ? 9.981 -10.985 8.245 1.00 93.38 82 GLU A O 1
ATOM 650 N N . ALA A 1 83 ? 8.625 -9.401 7.419 1.00 89.44 83 ALA A N 1
ATOM 651 C CA . ALA A 1 83 ? 8.787 -8.476 8.539 1.00 89.44 83 ALA A CA 1
ATOM 652 C C . ALA A 1 83 ? 8.008 -8.868 9.813 1.00 89.44 83 ALA A C 1
ATOM 654 O O . ALA A 1 83 ? 8.519 -8.669 10.920 1.00 89.44 83 ALA A O 1
ATOM 655 N N . TYR A 1 84 ? 6.784 -9.391 9.683 1.00 91.81 84 TYR A N 1
ATOM 656 C CA . TYR A 1 84 ? 5.846 -9.582 10.806 1.00 91.81 84 TYR A CA 1
ATOM 657 C C . TYR A 1 84 ? 5.464 -11.045 11.067 1.00 91.81 84 TYR A C 1
ATOM 659 O O . TYR A 1 84 ? 4.800 -11.352 12.059 1.00 91.81 84 TYR A O 1
ATOM 667 N N . GLY A 1 85 ? 5.866 -11.959 10.185 1.00 94.94 85 GLY A N 1
ATOM 668 C CA . GLY A 1 85 ? 5.574 -13.384 10.278 1.00 94.94 85 GLY A CA 1
ATOM 669 C C . GLY A 1 85 ? 4.130 -13.764 9.933 1.00 94.94 85 GLY A C 1
ATOM 670 O O . GLY A 1 85 ? 3.242 -12.941 9.708 1.00 94.94 85 GLY A O 1
ATOM 671 N N . TRP A 1 86 ? 3.872 -15.072 9.923 1.00 97.31 86 TRP A N 1
ATOM 672 C CA . TRP A 1 86 ? 2.558 -15.641 9.593 1.00 97.31 86 TRP A CA 1
ATOM 673 C C . TRP A 1 86 ? 1.456 -15.310 10.609 1.00 97.31 86 TRP A C 1
ATOM 675 O O . TRP A 1 86 ? 0.271 -15.379 10.277 1.00 97.31 86 TRP A O 1
ATOM 685 N N . ASP A 1 87 ? 1.819 -14.898 11.826 1.00 97.75 87 ASP A N 1
ATOM 686 C CA . ASP A 1 87 ? 0.854 -14.418 12.817 1.00 97.75 87 ASP A CA 1
ATOM 687 C C . ASP A 1 87 ? 0.152 -13.136 12.364 1.00 97.75 87 ASP A C 1
ATOM 689 O O . ASP A 1 87 ? -1.047 -12.971 12.605 1.00 97.75 87 ASP A O 1
ATOM 693 N N . TRP A 1 88 ? 0.861 -12.256 11.652 1.00 97.00 88 TRP A N 1
ATOM 694 C CA . TRP A 1 88 ? 0.257 -11.088 11.020 1.00 97.00 88 TRP A CA 1
ATOM 695 C C . TRP A 1 88 ? -0.743 -11.501 9.937 1.00 97.00 88 TRP A C 1
ATOM 697 O O . TRP A 1 88 ? -1.864 -11.006 9.943 1.00 97.00 88 TRP A O 1
ATOM 707 N N . VAL A 1 89 ? -0.415 -12.485 9.090 1.00 97.81 89 VAL A N 1
ATOM 708 C CA . VAL A 1 89 ? -1.345 -13.000 8.061 1.00 97.81 89 VAL A CA 1
ATOM 709 C C . VAL A 1 89 ? -2.622 -13.549 8.685 1.00 97.81 89 VAL A C 1
ATOM 711 O O . VAL A 1 89 ? -3.716 -13.252 8.207 1.00 97.81 89 VAL A O 1
ATOM 714 N N . ARG A 1 90 ? -2.505 -14.315 9.778 1.00 98.31 90 ARG A N 1
ATOM 715 C CA . ARG A 1 90 ? -3.669 -14.846 10.500 1.00 98.31 90 ARG A CA 1
ATOM 716 C C . ARG A 1 90 ? -4.586 -13.720 10.976 1.00 98.31 90 ARG A C 1
ATOM 718 O O . ARG A 1 90 ? -5.784 -13.775 10.728 1.00 98.31 90 ARG A O 1
ATOM 725 N N . ARG A 1 91 ? -4.026 -12.682 11.604 1.00 98.44 91 ARG A N 1
ATOM 726 C CA . ARG A 1 91 ? -4.792 -11.512 12.063 1.00 98.44 91 ARG A CA 1
ATOM 727 C C . ARG A 1 91 ? -5.345 -10.677 10.904 1.00 98.44 91 ARG A C 1
ATOM 729 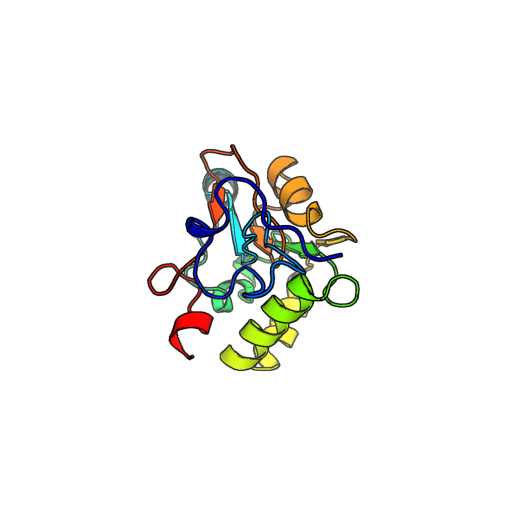O O . ARG A 1 91 ? -6.448 -10.148 11.005 1.00 98.44 91 ARG A O 1
ATOM 736 N N . MET A 1 92 ? -4.628 -10.593 9.783 1.00 98.31 92 MET A N 1
ATOM 737 C CA . MET A 1 92 ? -5.113 -9.947 8.558 1.00 98.31 92 MET A CA 1
ATOM 738 C C . MET A 1 92 ? -6.306 -10.689 7.950 1.00 98.31 92 MET A C 1
ATOM 740 O O . MET A 1 92 ? -7.254 -10.053 7.494 1.00 98.31 92 MET A O 1
ATOM 744 N N . ALA A 1 93 ? -6.322 -12.024 8.008 1.00 97.69 93 ALA A N 1
ATOM 745 C CA . ALA A 1 93 ? -7.462 -12.824 7.560 1.00 97.69 93 ALA A CA 1
ATOM 746 C C . ALA A 1 93 ? -8.744 -12.529 8.365 1.00 97.69 93 ALA A C 1
ATOM 748 O O . ALA A 1 93 ? -9.855 -12.694 7.858 1.00 97.69 93 ALA A O 1
ATOM 749 N N . GLU A 1 94 ? -8.614 -12.019 9.592 1.00 98.31 94 GLU A N 1
ATOM 750 C CA . GLU A 1 94 ? -9.747 -11.578 10.405 1.00 98.31 94 GLU A CA 1
ATOM 751 C C . GLU A 1 94 ? -10.272 -10.191 9.989 1.00 98.31 94 GLU A C 1
ATOM 753 O O . GLU A 1 94 ? -11.386 -9.829 10.356 1.00 98.31 94 GLU A O 1
ATOM 758 N N . GLN A 1 95 ? -9.554 -9.404 9.185 1.00 98.25 95 GLN A N 1
ATOM 759 C CA . GLN A 1 95 ? -9.928 -8.011 8.901 1.00 98.25 95 GLN A CA 1
ATOM 760 C C . GLN A 1 95 ? -11.127 -7.845 7.956 1.00 98.25 95 GLN A C 1
ATOM 762 O O . GLN A 1 95 ? -11.560 -6.717 7.742 1.00 98.25 95 GLN A O 1
ATOM 767 N N . LYS A 1 96 ? -11.703 -8.923 7.401 1.00 98.00 96 LYS A N 1
ATOM 768 C CA . LYS A 1 96 ? -12.750 -8.848 6.355 1.00 98.00 96 LYS A CA 1
ATOM 769 C C . LYS A 1 96 ? -12.335 -7.930 5.193 1.00 98.00 96 LYS A C 1
ATOM 771 O O . LYS A 1 96 ? -13.065 -7.017 4.799 1.00 98.00 96 LYS A O 1
ATOM 776 N N . ILE A 1 97 ? -11.128 -8.165 4.685 1.00 98.56 97 ILE A N 1
ATOM 777 C CA .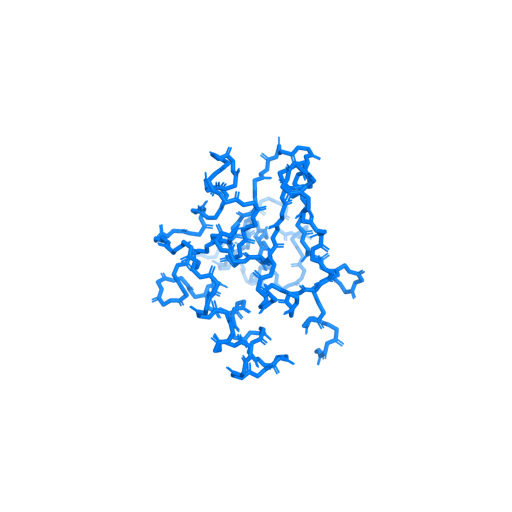 ILE A 1 97 ? -10.566 -7.413 3.563 1.00 98.56 97 ILE A CA 1
ATOM 778 C C . ILE A 1 97 ? -11.452 -7.628 2.337 1.00 98.56 97 ILE A C 1
ATOM 780 O O . ILE A 1 97 ? -11.823 -8.759 2.014 1.00 98.56 97 ILE A O 1
ATOM 784 N N . GLU A 1 98 ? -11.790 -6.542 1.650 1.00 98.50 98 GLU A N 1
ATOM 785 C CA . GLU A 1 98 ? -12.401 -6.655 0.334 1.00 98.50 98 GLU A CA 1
ATOM 786 C C . GLU A 1 98 ? -11.315 -6.922 -0.704 1.00 98.50 98 GLU A C 1
ATOM 788 O O . GLU A 1 98 ? -10.522 -6.037 -1.023 1.00 98.50 98 GLU A O 1
ATOM 793 N N . PHE A 1 99 ? -11.308 -8.140 -1.238 1.00 98.50 99 PHE A N 1
ATOM 794 C CA . PHE A 1 99 ? -10.421 -8.521 -2.324 1.00 98.50 99 PHE A CA 1
ATOM 795 C C . PHE A 1 99 ? -11.122 -8.471 -3.683 1.00 98.50 99 PHE A C 1
ATOM 797 O O . PHE A 1 99 ? -12.223 -9.008 -3.848 1.00 98.50 99 PHE A O 1
ATOM 804 N N . ARG A 1 100 ? -10.464 -7.869 -4.679 1.00 98.44 100 ARG A N 1
ATOM 805 C CA . ARG A 1 100 ? -10.887 -7.880 -6.089 1.00 98.44 100 ARG A CA 1
ATOM 806 C C . ARG A 1 100 ? -9.691 -8.098 -7.020 1.00 98.44 100 ARG A C 1
ATOM 808 O O . ARG A 1 100 ? -8.542 -7.981 -6.611 1.00 98.44 100 ARG A O 1
ATOM 815 N N . ARG A 1 101 ? -9.959 -8.480 -8.272 1.00 98.12 101 ARG A N 1
ATOM 816 C CA . ARG A 1 101 ? -8.924 -8.623 -9.311 1.00 98.12 101 ARG A CA 1
ATOM 817 C C . ARG A 1 101 ? -8.575 -7.255 -9.898 1.00 98.12 101 ARG A C 1
ATOM 819 O O . ARG A 1 101 ? -9.490 -6.476 -10.154 1.00 98.12 101 ARG A O 1
ATOM 826 N N . GLY A 1 102 ? -7.291 -7.012 -10.157 1.00 97.44 102 GLY A N 1
ATOM 827 C CA . GLY A 1 102 ? -6.762 -5.742 -10.667 1.00 97.44 102 GLY A CA 1
ATOM 828 C C . GLY A 1 102 ? -6.188 -4.846 -9.564 1.00 97.44 102 GLY A C 1
ATOM 829 O O . GLY A 1 102 ? -6.854 -4.570 -8.561 1.00 97.44 102 GLY A O 1
ATOM 830 N N . SER A 1 103 ? -4.953 -4.377 -9.753 1.00 96.50 103 SER A N 1
ATOM 831 C CA . SER A 1 103 ? -4.193 -3.583 -8.775 1.00 96.50 103 SER A CA 1
ATOM 832 C C . SER A 1 103 ? -4.735 -2.171 -8.532 1.00 96.50 103 SER A C 1
ATOM 834 O O . SER A 1 103 ? -4.376 -1.551 -7.532 1.00 96.50 103 SER A O 1
ATOM 836 N N . GLN A 1 104 ? -5.655 -1.690 -9.372 1.00 95.88 104 GLN A N 1
ATOM 837 C CA . GLN A 1 104 ? -6.380 -0.431 -9.177 1.00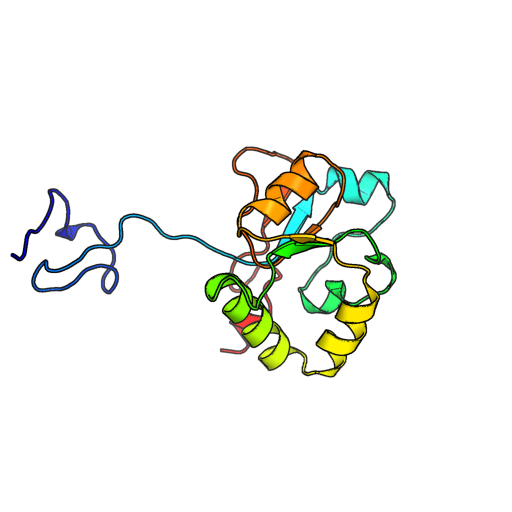 95.88 104 GLN A CA 1
ATOM 838 C C . GLN A 1 104 ? -7.591 -0.556 -8.238 1.00 95.88 104 GLN A C 1
ATOM 840 O O . GLN A 1 104 ? -8.126 0.439 -7.758 1.00 95.88 104 GLN A O 1
ATOM 845 N N . THR A 1 105 ? -8.058 -1.773 -7.952 1.00 97.88 105 THR A N 1
ATOM 846 C CA . THR A 1 105 ? -9.291 -1.965 -7.168 1.00 97.88 105 THR A CA 1
ATOM 847 C C . THR A 1 105 ? -9.253 -1.447 -5.722 1.00 97.88 105 THR A C 1
ATOM 849 O O . THR A 1 105 ? -10.315 -1.045 -5.228 1.00 97.88 105 THR A O 1
ATOM 852 N N . PRO A 1 106 ? -8.100 -1.383 -5.019 1.00 97.69 106 PRO A N 1
ATOM 853 C CA . PRO A 1 106 ? -8.028 -0.718 -3.721 1.00 97.69 106 PRO A CA 1
ATOM 854 C C . PRO A 1 106 ? -8.294 0.789 -3.814 1.00 97.69 106 PRO A C 1
ATOM 856 O O . PRO A 1 106 ? -8.995 1.321 -2.955 1.00 97.69 106 PRO A O 1
ATOM 859 N N . ASP A 1 107 ? -7.803 1.462 -4.863 1.00 97.06 107 ASP A N 1
ATOM 860 C CA . ASP A 1 107 ? -8.124 2.870 -5.139 1.00 97.06 107 ASP A CA 1
ATOM 861 C C . ASP A 1 107 ? -9.629 3.012 -5.339 1.00 97.06 107 ASP A C 1
ATOM 863 O O . ASP A 1 107 ? -10.278 3.735 -4.586 1.00 97.06 107 ASP A O 1
ATOM 867 N N . GLU A 1 108 ? -10.215 2.244 -6.260 1.00 97.44 108 GLU A N 1
ATOM 868 C CA . GLU A 1 108 ? -11.653 2.311 -6.541 1.00 97.44 108 GLU A CA 1
ATOM 869 C C . GLU A 1 108 ? -12.503 2.159 -5.268 1.00 97.44 108 GLU A C 1
ATOM 871 O O . GLU A 1 108 ? -13.543 2.804 -5.122 1.00 97.44 108 GLU A O 1
ATOM 876 N N . ALA A 1 109 ? -12.081 1.309 -4.326 1.00 98.19 109 ALA A N 1
ATOM 877 C CA . ALA A 1 109 ? -12.763 1.120 -3.049 1.00 98.19 109 ALA A CA 1
ATOM 878 C C . ALA A 1 109 ? -12.640 2.320 -2.101 1.00 98.19 109 ALA A C 1
ATOM 880 O O . ALA A 1 109 ? -13.634 2.672 -1.454 1.00 98.19 109 ALA A O 1
ATOM 881 N N . VAL A 1 110 ? -11.460 2.943 -2.035 1.00 97.88 110 VAL A N 1
ATOM 882 C CA . VAL A 1 110 ? -11.210 4.142 -1.224 1.00 97.88 110 VAL A CA 1
ATOM 883 C C . VAL A 1 110 ? -11.894 5.363 -1.826 1.00 97.88 110 VAL A C 1
ATOM 885 O O . VAL A 1 110 ? -12.634 6.056 -1.125 1.00 97.88 110 VAL A O 1
ATOM 888 N N . THR A 1 111 ? -11.748 5.578 -3.131 1.00 96.56 111 THR A N 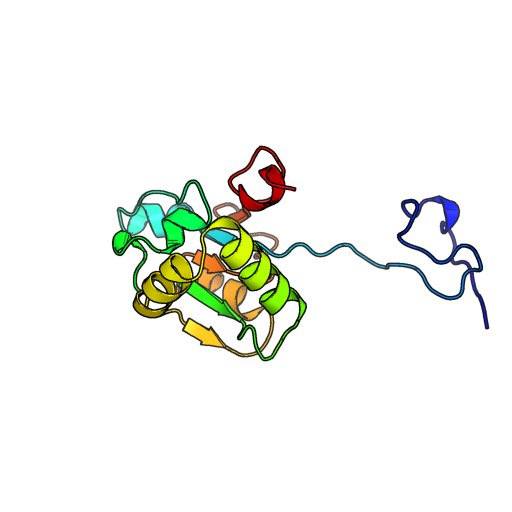1
ATOM 889 C CA . THR A 1 111 ? -12.395 6.663 -3.874 1.00 96.56 111 THR A CA 1
ATOM 890 C C . THR A 1 111 ? -13.923 6.566 -3.789 1.00 96.56 111 THR A C 1
ATOM 892 O O . THR A 1 111 ? -14.596 7.566 -3.534 1.00 96.56 111 THR A O 1
ATOM 895 N N . ALA A 1 112 ? -14.494 5.358 -3.883 1.00 96.75 112 ALA A N 1
ATOM 896 C CA . ALA A 1 112 ? -15.931 5.128 -3.695 1.00 96.75 112 ALA A CA 1
ATOM 897 C C . ALA A 1 112 ? -16.392 5.146 -2.222 1.00 96.75 112 ALA A C 1
ATOM 899 O O . ALA A 1 112 ? -17.572 4.910 -1.953 1.00 96.75 112 ALA A O 1
ATOM 900 N N . ARG A 1 113 ? -15.486 5.390 -1.264 1.00 96.38 113 ARG A N 1
ATOM 901 C CA . ARG A 1 113 ? -15.738 5.399 0.191 1.00 96.38 113 ARG A CA 1
ATOM 902 C C . ARG A 1 113 ? -16.330 4.102 0.750 1.00 96.38 113 ARG A C 1
ATOM 904 O O . ARG A 1 113 ? -16.987 4.104 1.793 1.00 96.38 113 ARG A O 1
ATOM 911 N N . ARG A 1 114 ? -16.107 2.980 0.061 1.00 97.31 114 ARG A N 1
ATOM 912 C CA . ARG A 1 114 ? -16.500 1.640 0.529 1.00 97.31 114 ARG A CA 1
ATOM 913 C C . ARG A 1 114 ? -15.528 1.128 1.583 1.00 97.31 114 ARG A C 1
ATOM 915 O O . ARG A 1 114 ? -15.940 0.455 2.522 1.00 97.31 114 ARG A O 1
ATOM 922 N N . LYS A 1 115 ? -14.251 1.472 1.422 1.00 98.19 115 LYS A N 1
ATOM 923 C CA . LYS A 1 115 ? -13.139 1.161 2.323 1.00 98.19 115 LYS A CA 1
ATOM 924 C C . LYS A 1 115 ? -12.353 2.444 2.579 1.00 98.19 115 LYS A C 1
ATOM 926 O O . LYS A 1 115 ? -12.425 3.363 1.778 1.00 98.19 115 LYS A O 1
ATOM 931 N N . ALA A 1 116 ? -11.648 2.528 3.703 1.00 98.06 116 ALA A N 1
ATOM 932 C CA . ALA A 1 116 ? -10.863 3.715 4.060 1.00 98.06 116 ALA A CA 1
ATOM 933 C C . ALA A 1 116 ? -9.354 3.512 3.842 1.00 98.06 116 ALA A C 1
ATOM 935 O O . ALA A 1 116 ? -8.597 4.481 3.851 1.00 98.06 116 ALA A O 1
ATOM 936 N N . ILE A 1 117 ? -8.929 2.257 3.667 1.00 98.25 117 ILE A N 1
ATOM 937 C CA . ILE A 1 117 ? -7.536 1.840 3.526 1.00 98.25 117 ILE A CA 1
ATOM 938 C C . ILE A 1 117 ? -7.421 0.967 2.274 1.00 98.25 117 ILE A C 1
ATOM 940 O O . ILE A 1 117 ? -8.180 0.009 2.112 1.00 98.25 117 ILE A O 1
ATOM 944 N N . GLY A 1 118 ? -6.466 1.289 1.408 1.00 97.88 118 GLY A N 1
ATOM 945 C CA . GLY A 1 118 ? -6.043 0.438 0.302 1.00 97.88 118 GLY A CA 1
ATOM 946 C C . GLY A 1 118 ? -4.712 -0.236 0.620 1.00 97.88 118 GLY A C 1
ATOM 947 O O . GLY A 1 118 ? -3.860 0.346 1.289 1.00 97.88 118 GLY A O 1
ATOM 948 N N . LEU A 1 119 ? -4.539 -1.475 0.170 1.00 96.88 119 LEU A N 1
ATOM 949 C CA . LEU A 1 119 ? -3.367 -2.302 0.450 1.00 96.88 119 LEU A CA 1
ATOM 950 C C . LEU A 1 119 ? -2.880 -3.013 -0.815 1.00 96.88 119 LEU A C 1
ATOM 952 O O . LEU A 1 119 ? -3.670 -3.661 -1.505 1.00 96.88 119 LEU A O 1
ATOM 956 N N . ALA A 1 120 ? -1.568 -2.966 -1.048 1.00 94.31 120 ALA A N 1
ATOM 957 C CA . ALA A 1 120 ? -0.860 -3.708 -2.090 1.00 94.31 120 ALA A CA 1
ATOM 958 C C . ALA A 1 120 ? -1.428 -3.464 -3.504 1.00 94.31 120 ALA A C 1
ATOM 960 O O . ALA A 1 120 ? -1.628 -4.393 -4.284 1.00 94.31 120 ALA A O 1
ATOM 961 N N . GLY A 1 121 ? -1.704 -2.198 -3.813 1.00 94.06 121 GLY A N 1
ATOM 962 C CA . GLY A 1 121 ? -2.171 -1.727 -5.115 1.00 94.06 121 GLY A CA 1
ATOM 963 C C . GLY A 1 121 ? -1.884 -0.237 -5.287 1.00 94.06 121 GLY A C 1
ATOM 964 O O . GLY A 1 121 ? -1.295 0.383 -4.398 1.00 94.06 121 GLY A O 1
ATOM 965 N N . SER A 1 122 ? -2.291 0.337 -6.419 1.00 91.81 122 SER A N 1
ATOM 966 C CA . SER A 1 122 ? -2.054 1.756 -6.707 1.00 91.81 122 SER A CA 1
ATOM 967 C C . SER A 1 122 ? -2.929 2.654 -5.834 1.00 91.81 122 SER A C 1
ATOM 969 O O . SER A 1 122 ? -4.122 2.388 -5.683 1.00 91.81 122 SER A O 1
ATOM 971 N N . ALA A 1 123 ? -2.355 3.736 -5.309 1.00 92.75 123 ALA A N 1
ATOM 972 C CA . ALA A 1 123 ? -3.104 4.784 -4.627 1.00 92.75 123 ALA A CA 1
ATOM 973 C C . ALA A 1 123 ? -3.765 5.753 -5.633 1.00 92.75 123 ALA A C 1
ATOM 975 O O . ALA A 1 123 ? -3.228 5.954 -6.725 1.00 92.75 123 ALA A O 1
ATOM 976 N N . PRO A 1 124 ? -4.890 6.401 -5.273 1.00 90.88 124 PRO A N 1
ATOM 977 C CA . PRO A 1 124 ? -5.495 7.439 -6.099 1.00 90.88 124 PRO A CA 1
ATOM 978 C C . PRO A 1 124 ? -4.557 8.629 -6.311 1.00 90.88 124 PRO A C 1
ATOM 980 O O . PRO A 1 124 ? -4.148 9.313 -5.369 1.00 90.88 124 PRO A O 1
ATOM 983 N N . PHE A 1 125 ? -4.313 8.955 -7.576 1.00 78.94 125 PHE A N 1
ATOM 984 C CA . PHE A 1 125 ? -3.674 10.200 -7.982 1.00 78.94 125 PHE A CA 1
ATOM 985 C C . PHE A 1 125 ? -4.759 11.294 -7.992 1.00 78.94 125 PHE A C 1
ATOM 987 O O . PHE A 1 125 ? -5.678 11.221 -8.801 1.00 78.94 125 PHE A O 1
ATOM 994 N N . ASN A 1 126 ? -4.669 12.300 -7.108 1.00 82.19 126 ASN A N 1
ATOM 995 C CA . ASN A 1 126 ? -5.571 13.474 -6.969 1.00 82.19 126 ASN A CA 1
ATOM 996 C C . ASN A 1 126 ? -6.642 13.449 -5.858 1.00 82.19 126 ASN A C 1
ATOM 998 O O . ASN A 1 126 ? -7.591 14.234 -5.910 1.00 82.19 126 ASN A O 1
ATOM 1002 N N . VAL A 1 127 ? -6.479 12.645 -4.805 1.00 88.06 127 VAL A N 1
ATOM 1003 C CA . VAL A 1 127 ? -7.302 12.782 -3.588 1.00 88.06 127 VAL A CA 1
ATOM 1004 C C . VAL A 1 127 ? -6.469 13.424 -2.478 1.00 88.06 127 VAL A C 1
ATOM 1006 O O . VAL A 1 127 ? -5.556 12.811 -1.936 1.00 88.06 127 VAL A O 1
ATOM 1009 N N . SER A 1 128 ? -6.771 14.679 -2.126 1.00 91.25 128 SER A N 1
ATOM 1010 C CA . SER A 1 128 ? -5.941 15.490 -1.213 1.00 91.25 128 SER A CA 1
ATOM 1011 C C . SER A 1 128 ? -5.890 14.981 0.230 1.00 91.25 128 SER A C 1
ATOM 1013 O O . SER A 1 128 ? -4.992 15.363 0.983 1.00 91.25 128 SER A O 1
ATOM 1015 N N . THR A 1 129 ? -6.826 14.122 0.629 1.00 94.44 129 THR A N 1
ATOM 1016 C CA . THR A 1 129 ? -6.880 13.490 1.955 1.00 94.44 129 THR A CA 1
ATOM 1017 C C . THR A 1 129 ? -6.234 12.109 1.979 1.00 94.44 129 THR A C 1
ATOM 1019 O O . THR A 1 129 ? -6.081 11.539 3.057 1.00 94.44 129 THR A O 1
ATOM 1022 N N . VAL A 1 130 ? -5.834 11.573 0.821 1.00 95.56 130 VAL A N 1
ATOM 1023 C CA . VAL A 1 130 ? -5.146 10.285 0.753 1.00 95.56 130 VAL A CA 1
ATOM 1024 C C . VAL A 1 130 ? -3.656 10.468 1.015 1.00 95.56 130 VAL A C 1
ATOM 1026 O O . VAL A 1 130 ? -3.018 11.419 0.551 1.00 95.56 130 VAL A O 1
ATOM 1029 N N . ARG A 1 131 ? -3.105 9.549 1.803 1.00 93.12 131 ARG A N 1
ATOM 1030 C CA . ARG A 1 131 ? -1.675 9.420 2.078 1.00 93.12 131 ARG A CA 1
ATOM 1031 C C . ARG A 1 131 ? -1.240 8.013 1.718 1.00 93.12 131 ARG A C 1
ATOM 1033 O O . ARG A 1 131 ? -1.878 7.048 2.134 1.00 93.12 131 ARG A O 1
ATOM 1040 N N . GLU A 1 132 ? -0.149 7.910 0.974 1.00 89.56 132 GLU A N 1
ATOM 1041 C CA . GLU A 1 132 ? 0.514 6.643 0.675 1.00 89.56 132 GLU A CA 1
ATOM 1042 C C . GLU A 1 132 ? 1.730 6.483 1.592 1.00 89.56 132 GLU A C 1
ATOM 1044 O O . GLU A 1 132 ? 2.545 7.398 1.728 1.00 89.56 132 GLU A O 1
ATOM 1049 N N . ALA A 1 133 ? 1.847 5.331 2.251 1.00 81.69 133 ALA A N 1
ATOM 1050 C CA . ALA A 1 133 ? 2.940 5.040 3.170 1.00 81.69 133 ALA A CA 1
ATOM 1051 C C . ALA A 1 133 ? 4.179 4.547 2.402 1.00 81.69 133 ALA A C 1
ATOM 1053 O O . ALA A 1 133 ? 4.392 3.338 2.269 1.00 81.69 133 ALA A O 1
ATOM 1054 N N . VAL A 1 134 ? 4.992 5.468 1.877 1.00 71.88 134 VAL A N 1
ATOM 1055 C CA . VAL A 1 134 ? 6.188 5.152 1.071 1.00 71.88 134 VAL A CA 1
ATOM 1056 C C . VAL A 1 134 ? 7.483 5.719 1.662 1.00 71.88 134 VAL A C 1
ATOM 1058 O O . VAL A 1 134 ? 7.587 6.911 1.933 1.00 71.88 134 VAL A O 1
ATOM 1061 N N . GLY A 1 135 ? 8.520 4.879 1.770 1.00 56.84 135 GLY A N 1
ATOM 1062 C CA . GLY A 1 135 ? 9.905 5.294 2.045 1.00 56.84 135 GLY A CA 1
ATOM 1063 C C . GLY A 1 135 ? 10.457 4.941 3.435 1.00 56.84 135 GLY A C 1
ATOM 1064 O O . GLY A 1 135 ? 9.728 4.604 4.361 1.00 56.84 135 GLY A O 1
ATOM 1065 N N . LYS A 1 136 ? 11.789 5.056 3.584 1.00 49.06 136 LYS A N 1
ATOM 1066 C CA . LYS A 1 136 ? 12.580 4.625 4.763 1.00 49.06 136 LYS A CA 1
ATOM 1067 C C . LYS A 1 136 ? 12.157 5.268 6.097 1.00 49.06 136 LYS A C 1
ATOM 1069 O O . LYS A 1 136 ? 12.370 4.677 7.148 1.00 49.06 136 LYS A O 1
ATOM 1074 N N . ASN A 1 137 ? 11.552 6.457 6.045 1.00 48.84 137 ASN A N 1
ATOM 1075 C CA . ASN A 1 137 ? 11.132 7.237 7.218 1.00 48.84 137 ASN A CA 1
ATOM 1076 C C . ASN A 1 137 ? 9.607 7.403 7.325 1.00 48.84 137 ASN A C 1
ATOM 1078 O O . ASN A 1 137 ? 9.132 8.083 8.232 1.00 48.84 137 ASN A O 1
ATOM 1082 N N . ALA A 1 138 ? 8.843 6.825 6.399 1.00 51.66 138 ALA A N 1
ATOM 1083 C CA . ALA A 1 138 ? 7.394 6.940 6.371 1.00 51.66 138 ALA A CA 1
ATOM 1084 C C . ALA A 1 138 ? 6.805 5.539 6.406 1.00 51.66 138 ALA A C 1
ATOM 1086 O O . ALA A 1 138 ? 6.700 4.919 5.358 1.00 51.66 138 ALA A O 1
ATOM 1087 N N . THR A 1 139 ? 6.500 5.061 7.619 1.00 51.88 139 THR A N 1
ATOM 1088 C CA . THR A 1 139 ? 5.488 4.036 7.970 1.00 51.88 139 THR A CA 1
ATOM 1089 C C . THR A 1 139 ? 5.443 2.714 7.166 1.00 51.88 139 THR A C 1
ATOM 1091 O O . THR A 1 139 ? 4.608 1.860 7.436 1.00 51.88 139 THR A O 1
ATOM 1094 N N . SER A 1 140 ? 6.370 2.500 6.234 1.00 53.50 140 SER A N 1
ATOM 1095 C CA . SER A 1 140 ? 6.662 1.283 5.481 1.00 53.50 140 SER A CA 1
ATOM 1096 C C . SER A 1 140 ? 7.935 0.689 6.077 1.00 53.50 140 SER A C 1
ATOM 1098 O O . SER A 1 140 ? 9.023 0.671 5.504 1.00 53.50 140 SER A O 1
ATOM 1100 N N . ASP A 1 141 ? 7.791 0.269 7.324 1.00 56.97 141 ASP A N 1
ATOM 1101 C CA . ASP A 1 141 ? 8.827 -0.221 8.228 1.00 56.97 141 ASP A CA 1
ATOM 1102 C C . ASP A 1 141 ? 9.476 -1.539 7.776 1.00 56.97 141 ASP A C 1
ATOM 1104 O O . ASP A 1 141 ? 10.544 -1.893 8.275 1.00 56.97 141 ASP A O 1
ATOM 1108 N N . TYR A 1 142 ? 8.916 -2.229 6.777 1.00 59.28 142 TYR A N 1
ATOM 1109 C CA . TYR A 1 142 ? 9.568 -3.393 6.170 1.00 59.28 142 TYR A CA 1
ATOM 1110 C C . TYR A 1 142 ? 10.809 -3.020 5.344 1.00 59.28 142 TYR A C 1
ATOM 1112 O O . TYR A 1 142 ? 11.759 -3.796 5.295 1.00 59.28 142 TYR A O 1
ATOM 1120 N N . LEU A 1 143 ? 10.851 -1.820 4.745 1.00 55.72 143 LEU A N 1
ATOM 1121 C CA . LEU A 1 143 ? 12.036 -1.340 4.020 1.00 55.72 143 LEU A CA 1
ATOM 1122 C C . LEU A 1 143 ? 13.178 -0.939 4.962 1.00 55.72 143 LEU A C 1
ATOM 1124 O O . LEU A 1 143 ? 14.317 -0.833 4.525 1.00 55.72 143 LEU A O 1
ATOM 1128 N N . ALA A 1 144 ? 12.889 -0.712 6.247 1.00 51.38 144 ALA A N 1
ATOM 1129 C CA . ALA A 1 144 ? 13.900 -0.395 7.254 1.00 51.38 144 ALA A CA 1
ATOM 1130 C C . ALA A 1 144 ? 14.636 -1.640 7.787 1.00 51.38 144 ALA A C 1
ATOM 1132 O O . ALA A 1 144 ? 15.586 -1.492 8.555 1.00 51.38 144 ALA A O 1
ATOM 1133 N N . ARG A 1 145 ? 14.188 -2.848 7.415 1.00 52.59 145 ARG A N 1
ATOM 1134 C CA . ARG A 1 145 ? 14.780 -4.131 7.830 1.00 52.59 145 ARG A CA 1
ATOM 1135 C C . ARG A 1 145 ? 15.578 -4.833 6.715 1.00 52.59 145 ARG A C 1
ATOM 1137 O O . ARG A 1 145 ? 16.090 -5.921 6.964 1.00 52.59 145 ARG A O 1
ATOM 1144 N N . LEU A 1 146 ? 15.674 -4.215 5.531 1.00 48.50 146 LEU A N 1
ATOM 1145 C CA . LEU A 1 146 ? 16.580 -4.577 4.428 1.00 48.50 146 LEU A CA 1
ATOM 1146 C C . LEU A 1 146 ? 17.907 -3.819 4.566 1.00 48.50 146 LEU A C 1
ATOM 1148 O O . LEU A 1 146 ? 18.952 -4.425 4.247 1.00 48.50 146 LEU A O 1
#